Protein AF-A0A235ICV8-F1 (afdb_monomer_lite)

Secondary structure (DSSP, 8-state):
--HHHHHHHHHHTT--HHHHHHHHHHHHHHHT-S-TTT-TTSGGGGSHHHHHHHHHHHT-THHHHHHHHHHHHHHHHTTTTHHHHHHHHHHHHHHHHHHS--HHHHHHHHHHHHHHHHHHH-TT------HHHHHHHHHHHHHHHHTT-HHHHHHHHHHHHHHHHHHHHHHHTSS---

Structure (mmCIF, N/CA/C/O backbone):
data_AF-A0A235ICV8-F1
#
_entry.id   AF-A0A235ICV8-F1
#
loop_
_atom_site.group_PDB
_atom_site.id
_atom_site.type_symbol
_atom_site.label_atom_id
_atom_site.label_alt_id
_atom_site.label_comp_id
_atom_site.label_asym_id
_atom_site.label_entity_id
_atom_site.label_seq_id
_atom_site.pdbx_PDB_ins_code
_atom_site.Cartn_x
_atom_site.Cartn_y
_atom_site.Cartn_z
_atom_site.occupancy
_atom_site.B_iso_or_equiv
_atom_site.auth_seq_id
_atom_site.auth_comp_id
_atom_site.auth_asym_id
_atom_site.auth_atom_id
_atom_site.pdbx_PDB_model_num
ATOM 1 N N . MET A 1 1 ? -4.624 -26.125 -2.642 1.00 52.12 1 MET A N 1
ATOM 2 C CA . MET A 1 1 ? -4.980 -24.779 -2.149 1.00 52.12 1 MET A CA 1
ATOM 3 C C . MET A 1 1 ? -3.676 -24.031 -1.957 1.00 52.12 1 MET A C 1
ATOM 5 O O . MET A 1 1 ? -2.764 -24.635 -1.401 1.00 52.12 1 MET A O 1
ATOM 9 N N . SER A 1 2 ? -3.533 -22.826 -2.505 1.00 55.56 2 SER A N 1
ATOM 10 C CA . SER A 1 2 ? -2.286 -22.055 -2.376 1.00 55.56 2 SER A CA 1
ATOM 11 C C . SER A 1 2 ? -2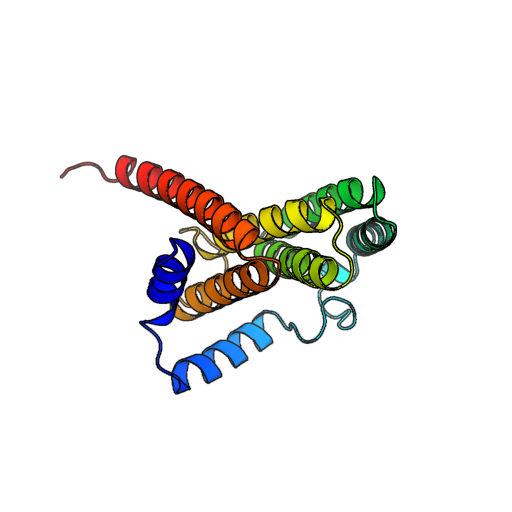.148 -21.478 -0.960 1.00 55.56 2 SER A C 1
ATOM 13 O O . SER A 1 2 ? -3.147 -21.316 -0.256 1.00 55.56 2 SER A O 1
ATOM 15 N N . ASN A 1 3 ? -0.927 -21.141 -0.530 1.00 54.97 3 ASN A N 1
ATOM 16 C CA . ASN A 1 3 ? -0.711 -20.432 0.742 1.00 54.97 3 ASN A CA 1
ATOM 17 C C . ASN A 1 3 ? -1.432 -19.076 0.755 1.00 54.97 3 ASN A C 1
ATOM 19 O O . ASN A 1 3 ? -1.870 -18.614 1.806 1.00 54.97 3 ASN A O 1
ATOM 23 N N . PHE A 1 4 ? -1.602 -18.471 -0.424 1.00 54.06 4 PHE A N 1
ATOM 24 C CA . PHE A 1 4 ? -2.419 -17.283 -0.610 1.00 54.06 4 PHE A CA 1
ATOM 25 C C . PHE A 1 4 ? -3.891 -17.529 -0.280 1.00 54.06 4 PHE A C 1
ATOM 27 O O . PHE A 1 4 ? -4.468 -16.742 0.459 1.00 54.06 4 PHE A O 1
ATOM 34 N N . ASP A 1 5 ? -4.490 -18.618 -0.770 1.00 55.62 5 ASP A N 1
ATOM 35 C CA . ASP A 1 5 ? -5.901 -18.926 -0.500 1.00 55.62 5 ASP A CA 1
ATOM 36 C C . ASP A 1 5 ? -6.160 -19.123 0.998 1.00 55.62 5 ASP A C 1
ATOM 38 O O . ASP A 1 5 ? -7.172 -18.659 1.514 1.00 55.62 5 ASP A O 1
ATOM 42 N N . LEU A 1 6 ? -5.239 -19.794 1.700 1.00 61.38 6 LEU A N 1
ATOM 43 C CA . LEU A 1 6 ? -5.300 -19.986 3.153 1.00 61.38 6 LEU A CA 1
ATOM 44 C C . LEU A 1 6 ? -5.186 -18.656 3.902 1.00 61.38 6 LEU A C 1
ATOM 46 O O . LEU A 1 6 ? -5.969 -18.383 4.809 1.00 61.38 6 LEU A O 1
ATOM 50 N N . PHE A 1 7 ? -4.240 -17.812 3.493 1.00 61.66 7 PHE A N 1
ATOM 51 C CA . PHE A 1 7 ? -4.037 -16.506 4.097 1.00 61.66 7 PHE A CA 1
ATOM 52 C C . PHE A 1 7 ? -5.227 -15.563 3.837 1.00 61.66 7 PHE A C 1
ATOM 54 O O . PHE A 1 7 ? -5.787 -14.999 4.774 1.00 61.66 7 PHE A O 1
ATOM 61 N N . ALA A 1 8 ? -5.674 -15.431 2.588 1.00 60.50 8 ALA A N 1
ATOM 62 C CA . ALA A 1 8 ? -6.819 -14.603 2.219 1.00 60.50 8 ALA A CA 1
ATOM 63 C C . ALA A 1 8 ? -8.095 -15.047 2.946 1.00 60.50 8 ALA A C 1
ATOM 65 O O . ALA A 1 8 ? -8.838 -14.200 3.437 1.00 60.50 8 ALA A O 1
ATOM 66 N N . ARG A 1 9 ? -8.314 -16.361 3.086 1.00 58.06 9 ARG A N 1
ATOM 67 C CA . ARG A 1 9 ? -9.401 -16.909 3.907 1.00 58.06 9 ARG A CA 1
ATOM 68 C C . ARG A 1 9 ? -9.272 -16.513 5.370 1.00 58.06 9 ARG A C 1
ATOM 70 O O . ARG A 1 9 ? -10.229 -15.974 5.901 1.00 58.06 9 ARG A O 1
ATOM 77 N N . SER A 1 10 ? -8.096 -16.652 5.981 1.00 61.59 10 SER A N 1
ATOM 78 C CA . SER A 1 10 ? -7.892 -16.262 7.386 1.00 61.59 10 SER A CA 1
ATOM 79 C C . SER A 1 10 ? -8.168 -14.780 7.681 1.00 61.59 10 SER A C 1
ATOM 81 O O . SER A 1 10 ? -8.506 -14.440 8.806 1.00 61.59 10 SER A O 1
ATOM 83 N N . VAL A 1 11 ? -8.059 -13.891 6.685 1.00 61.47 11 VAL A N 1
ATOM 84 C CA . VAL A 1 11 ? -8.353 -12.454 6.850 1.00 61.47 11 VAL A CA 1
ATOM 85 C C . VAL A 1 11 ? -9.830 -12.118 6.574 1.00 61.47 11 VAL A C 1
ATOM 87 O O . VAL A 1 11 ? -10.320 -11.099 7.058 1.00 61.47 11 VAL A O 1
ATOM 90 N N . VAL A 1 12 ? -10.546 -12.950 5.806 1.00 59.34 12 VAL A N 1
ATOM 91 C CA . VAL A 1 12 ? -11.922 -12.688 5.329 1.00 59.34 12 VAL A CA 1
ATOM 92 C C . VAL A 1 12 ? -12.985 -13.532 6.036 1.00 59.34 12 VAL A C 1
ATOM 94 O O . VAL A 1 12 ? -14.114 -13.068 6.167 1.00 59.34 12 VAL A O 1
ATOM 97 N N . GLU A 1 13 ? -12.661 -14.747 6.490 1.00 60.28 13 GLU A N 1
ATOM 98 C CA . GLU A 1 13 ? -13.622 -15.697 7.086 1.00 60.28 13 GLU A CA 1
ATOM 99 C C . GLU A 1 13 ? -14.298 -15.153 8.360 1.00 60.28 13 GLU A C 1
ATOM 101 O O . GLU A 1 13 ? -15.392 -15.599 8.699 1.00 60.28 13 GLU A O 1
ATOM 106 N N . ASP A 1 14 ? -13.727 -14.120 8.983 1.00 56.81 14 ASP A N 1
ATOM 107 C CA . ASP A 1 14 ? -14.272 -13.453 10.170 1.00 56.81 14 ASP A CA 1
ATOM 108 C C . ASP A 1 14 ? -15.222 -12.270 9.870 1.00 56.81 14 ASP A C 1
ATOM 110 O O . ASP A 1 14 ? -15.708 -11.630 10.803 1.00 56.81 14 ASP A O 1
ATOM 114 N N . MET A 1 15 ? -15.492 -11.931 8.601 1.00 61.38 15 MET A N 1
ATOM 115 C CA . MET A 1 15 ? -16.304 -10.758 8.228 1.00 61.38 15 MET A CA 1
ATOM 116 C C . MET A 1 15 ? -17.581 -11.134 7.464 1.00 61.38 15 MET A C 1
ATOM 118 O O . MET A 1 15 ? -17.532 -11.793 6.424 1.00 61.38 15 MET A O 1
ATOM 122 N N . THR A 1 16 ? -18.748 -10.655 7.913 1.00 64.00 16 THR A N 1
ATOM 123 C CA . THR A 1 16 ? -19.995 -10.801 7.139 1.00 64.00 16 THR A CA 1
ATOM 124 C C . THR A 1 16 ? -20.037 -9.838 5.944 1.00 64.00 16 THR A C 1
ATOM 126 O O . THR A 1 16 ? -19.371 -8.803 5.925 1.00 64.00 16 THR A O 1
ATOM 129 N N . LYS A 1 17 ? -20.865 -10.135 4.930 1.00 64.25 17 LYS A N 1
ATOM 130 C CA . LYS A 1 17 ? -20.992 -9.295 3.720 1.00 64.25 17 LYS A CA 1
ATOM 131 C C . LYS A 1 17 ? -21.397 -7.842 4.029 1.00 64.25 17 LYS A C 1
ATOM 133 O O . LYS A 1 17 ? -20.859 -6.920 3.428 1.00 64.25 17 LYS A O 1
ATOM 138 N N . THR A 1 18 ? -22.316 -7.636 4.971 1.00 58.97 18 THR A N 1
ATOM 139 C CA . THR A 1 18 ? -22.783 -6.296 5.367 1.00 58.97 18 THR A CA 1
ATOM 140 C C . THR A 1 18 ? -21.699 -5.516 6.115 1.00 58.97 18 THR A C 1
ATOM 142 O O . THR A 1 18 ? -21.524 -4.320 5.892 1.00 58.97 18 THR A O 1
ATOM 145 N N . GLU A 1 19 ? -20.927 -6.192 6.970 1.00 66.69 19 GLU A N 1
ATOM 146 C CA . GLU A 1 19 ? -19.772 -5.586 7.642 1.00 66.69 19 GLU A CA 1
ATOM 147 C C . GLU A 1 19 ? -18.667 -5.235 6.646 1.00 66.69 19 GLU A C 1
ATOM 149 O O . GLU A 1 19 ? -18.030 -4.194 6.782 1.00 66.69 19 GLU A O 1
ATOM 154 N N . TYR A 1 20 ? -18.474 -6.056 5.613 1.00 68.25 20 TYR A N 1
ATOM 155 C CA . TYR A 1 20 ? -17.509 -5.801 4.550 1.00 68.25 20 TYR A CA 1
ATOM 156 C C . TYR A 1 20 ? -17.808 -4.504 3.788 1.00 68.25 20 TYR A C 1
ATOM 158 O O . TYR A 1 20 ? -16.901 -3.704 3.576 1.00 68.25 20 TYR A O 1
ATOM 166 N N . GLU A 1 21 ? -19.064 -4.260 3.404 1.00 70.25 21 GLU A N 1
ATOM 167 C CA . GLU A 1 21 ? -19.463 -3.026 2.708 1.00 70.25 21 GLU A CA 1
ATOM 168 C C . GLU A 1 21 ? -19.260 -1.785 3.591 1.00 70.25 21 GLU A C 1
ATOM 170 O O . GLU A 1 21 ? -18.676 -0.793 3.147 1.00 70.25 21 GLU A O 1
ATOM 175 N N . TYR A 1 22 ? -19.657 -1.864 4.866 1.00 75.38 22 TYR A N 1
ATOM 176 C CA . TYR A 1 22 ? -19.422 -0.794 5.835 1.00 75.38 22 TYR A CA 1
ATOM 177 C C . TYR A 1 22 ? -17.922 -0.521 6.028 1.00 75.38 22 TYR A C 1
ATOM 179 O O . TYR A 1 22 ? -17.482 0.613 5.851 1.00 75.38 22 TYR A O 1
ATOM 187 N N . ILE A 1 23 ? -17.114 -1.547 6.306 1.00 73.50 23 ILE A N 1
ATOM 188 C CA . ILE A 1 23 ? -15.665 -1.403 6.518 1.00 73.50 23 ILE A CA 1
ATOM 189 C C . ILE A 1 23 ? -14.960 -0.922 5.245 1.00 73.50 23 ILE A C 1
ATOM 191 O O . ILE A 1 23 ? -14.026 -0.127 5.324 1.00 73.50 23 ILE A O 1
ATOM 195 N N . SER A 1 24 ? -15.421 -1.342 4.064 1.00 72.56 24 SER A N 1
ATOM 196 C CA . SER A 1 24 ? -14.933 -0.803 2.793 1.00 72.56 24 SER A CA 1
ATOM 197 C C . SER A 1 24 ? -15.137 0.702 2.724 1.00 72.56 24 SER A C 1
ATOM 199 O O . SER A 1 24 ? -14.184 1.422 2.439 1.00 72.56 24 SER A O 1
ATOM 201 N N . SER A 1 25 ? -16.347 1.176 3.035 1.00 72.44 25 SER A N 1
ATOM 202 C CA . SER A 1 25 ? -16.658 2.606 3.009 1.00 72.44 25 SER A CA 1
ATOM 203 C C . SER A 1 25 ? -15.838 3.401 4.031 1.00 72.44 25 SER A C 1
ATOM 205 O O . SER A 1 25 ? -15.305 4.452 3.687 1.00 72.44 25 SER A O 1
ATOM 207 N N . THR A 1 26 ? -15.635 2.878 5.248 1.00 77.12 26 THR A N 1
ATOM 208 C CA . THR A 1 26 ? -14.842 3.574 6.275 1.00 77.12 26 THR A CA 1
ATOM 209 C C . THR A 1 26 ? -13.361 3.603 5.925 1.00 77.12 26 THR A C 1
ATOM 211 O O . THR A 1 26 ? -12.701 4.620 6.125 1.00 77.12 26 THR A O 1
ATOM 214 N N . ILE A 1 27 ? -12.813 2.511 5.389 1.00 75.38 27 ILE A N 1
ATOM 215 C CA . ILE A 1 27 ? -11.430 2.469 4.918 1.00 75.38 27 ILE A CA 1
ATOM 216 C C . ILE A 1 27 ? -11.238 3.416 3.739 1.00 75.38 27 ILE A C 1
ATOM 218 O O . ILE A 1 27 ? -10.258 4.154 3.733 1.00 75.38 27 ILE A O 1
ATOM 222 N N . GLU A 1 28 ? -12.163 3.445 2.782 1.00 72.38 28 GLU A N 1
ATOM 223 C CA . GLU A 1 28 ? -12.116 4.363 1.641 1.00 72.38 28 GLU A CA 1
ATOM 224 C C . GLU A 1 28 ? -12.246 5.826 2.054 1.00 72.38 28 GLU A C 1
ATOM 226 O O . GLU A 1 28 ? -11.546 6.654 1.487 1.00 72.38 28 GLU A O 1
ATOM 231 N N . GLU A 1 29 ? -13.046 6.142 3.070 1.00 72.00 29 GLU A N 1
ATOM 232 C CA . GLU A 1 29 ? -13.130 7.483 3.657 1.00 72.00 29 GLU A CA 1
ATOM 233 C C . GLU A 1 29 ? -11.839 7.856 4.407 1.00 72.00 29 GLU A C 1
ATOM 235 O O . GLU A 1 29 ? -11.282 8.937 4.220 1.00 72.00 29 GLU A O 1
ATOM 240 N N . LYS A 1 30 ? -11.304 6.947 5.233 1.00 73.19 30 LYS A N 1
ATOM 241 C CA . LYS A 1 30 ? -10.089 7.186 6.037 1.00 73.19 30 LYS A CA 1
ATOM 242 C C . LYS A 1 30 ? -8.816 7.268 5.200 1.00 73.19 30 LYS A C 1
ATOM 244 O O . LYS A 1 30 ? -7.850 7.925 5.613 1.00 73.19 30 LYS A O 1
ATOM 249 N N . LEU A 1 31 ? -8.802 6.567 4.073 1.00 66.00 31 LEU A N 1
ATOM 250 C CA . LEU A 1 31 ? -7.737 6.604 3.083 1.00 66.00 31 LEU A CA 1
ATOM 251 C C . LEU A 1 31 ? -8.010 7.599 1.938 1.00 66.00 31 LEU A C 1
ATOM 253 O O . LEU A 1 31 ? -7.098 7.821 1.151 1.00 66.00 31 LEU A O 1
ATOM 257 N N . ASP A 1 32 ? -9.221 8.166 1.826 1.00 60.50 32 ASP A N 1
ATOM 258 C CA . ASP A 1 32 ? -9.681 9.033 0.719 1.00 60.50 32 ASP A CA 1
ATOM 259 C C . ASP A 1 32 ? -9.187 8.537 -0.663 1.00 60.50 32 ASP A C 1
ATOM 261 O O . ASP A 1 32 ? -8.594 9.270 -1.456 1.00 60.50 32 ASP A O 1
ATOM 265 N N . LEU A 1 33 ? -9.357 7.230 -0.936 1.00 50.12 33 LEU A N 1
ATOM 266 C CA . LEU A 1 33 ? -8.670 6.510 -2.033 1.00 50.12 33 LEU A CA 1
ATOM 267 C C . LEU A 1 33 ? -9.213 6.766 -3.436 1.00 50.12 33 LEU A C 1
ATOM 269 O O . LEU A 1 33 ? -8.739 6.139 -4.386 1.00 50.12 33 LEU A O 1
ATOM 273 N N . ASN A 1 34 ? -10.174 7.668 -3.612 1.00 44.09 34 ASN A N 1
ATOM 274 C CA . ASN A 1 34 ? -10.845 7.880 -4.900 1.00 44.09 34 ASN A CA 1
ATOM 275 C C . ASN A 1 34 ? -9.944 8.450 -6.016 1.00 44.09 34 ASN A C 1
ATOM 277 O O . ASN A 1 34 ? -10.410 8.746 -7.113 1.00 44.09 34 ASN A O 1
ATOM 281 N N . GLY A 1 35 ? -8.633 8.537 -5.799 1.00 46.16 35 GLY A N 1
ATOM 282 C CA . GLY A 1 35 ? -7.661 8.583 -6.879 1.00 46.16 35 GLY A CA 1
ATOM 283 C C . GLY A 1 35 ? -6.335 9.136 -6.399 1.00 46.16 35 GLY A C 1
ATOM 284 O O . GLY A 1 35 ? -6.193 10.352 -6.266 1.00 46.16 35 GLY A O 1
ATOM 285 N N . PHE A 1 36 ? -5.353 8.241 -6.247 1.00 50.84 36 PHE A N 1
ATOM 286 C CA . PHE A 1 36 ? -3.950 8.502 -5.890 1.00 50.84 36 PHE A CA 1
ATOM 287 C C . PHE A 1 36 ? -3.289 9.677 -6.645 1.00 50.84 36 PHE A C 1
ATOM 289 O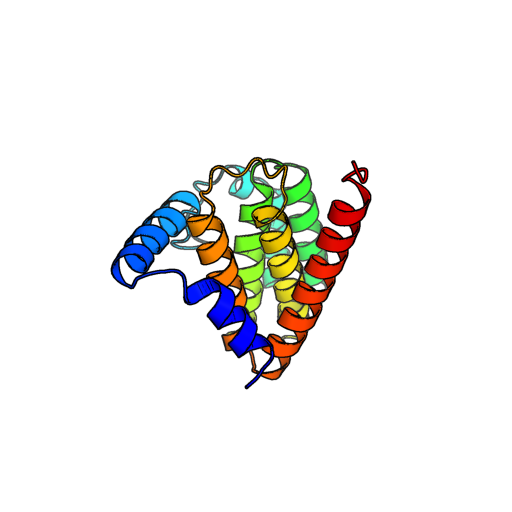 O . PHE A 1 36 ? -2.292 10.223 -6.189 1.00 50.84 36 PHE A O 1
ATOM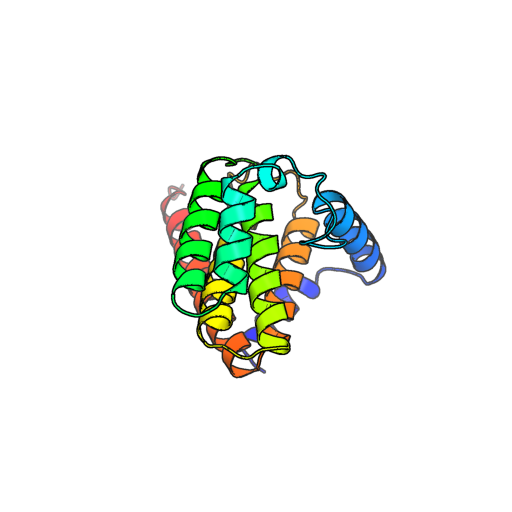 296 N N . LEU A 1 37 ? -3.849 10.099 -7.784 1.00 53.53 37 LEU A N 1
ATOM 297 C CA . LEU A 1 37 ? -3.309 11.151 -8.648 1.00 53.53 37 LEU A CA 1
ATOM 298 C C . LEU A 1 37 ? -4.149 12.442 -8.718 1.00 53.53 37 LEU A C 1
ATOM 300 O O . LEU A 1 37 ? -3.653 13.449 -9.223 1.00 53.53 37 LEU A O 1
ATOM 304 N N . ILE A 1 38 ? -5.403 12.451 -8.245 1.00 43.97 38 ILE A N 1
ATOM 305 C CA . ILE A 1 38 ? -6.333 13.576 -8.486 1.00 43.97 38 ILE A CA 1
ATOM 306 C C . ILE A 1 38 ? -6.599 14.387 -7.212 1.00 43.97 38 ILE A C 1
ATOM 308 O O . ILE A 1 38 ? -6.656 15.621 -7.265 1.00 43.97 38 ILE A O 1
ATOM 312 N N . HIS A 1 39 ? -6.693 13.740 -6.050 1.00 48.03 39 HIS A N 1
ATOM 313 C CA . HIS A 1 39 ? -7.086 14.416 -4.816 1.00 48.03 39 HIS A CA 1
ATOM 314 C C . HIS A 1 39 ? -5.886 15.013 -4.064 1.00 48.03 39 HIS A C 1
ATOM 316 O O . HIS A 1 39 ? -5.423 14.483 -3.061 1.00 48.03 39 HIS A O 1
ATOM 322 N N . ARG A 1 40 ? -5.447 16.206 -4.512 1.00 50.88 40 ARG A N 1
ATOM 323 C CA . ARG A 1 40 ? -4.395 17.087 -3.925 1.00 50.88 40 ARG A CA 1
ATOM 324 C C . ARG A 1 40 ? -4.642 17.534 -2.467 1.00 50.88 40 ARG A C 1
ATOM 326 O O . ARG A 1 40 ? -4.076 18.536 -2.010 1.00 50.88 40 ARG A O 1
ATOM 333 N N . ILE A 1 41 ? -5.560 16.883 -1.765 1.00 50.56 41 ILE A N 1
ATOM 334 C CA . ILE A 1 41 ? -6.075 17.296 -0.464 1.00 50.56 41 ILE A CA 1
ATOM 335 C C . ILE A 1 41 ? -5.111 16.866 0.644 1.00 50.56 41 ILE A C 1
ATOM 337 O O . ILE A 1 41 ? -4.923 17.610 1.610 1.00 50.56 41 ILE A O 1
ATOM 341 N N . TYR A 1 42 ? -4.404 15.747 0.464 1.00 66.31 42 TYR A N 1
ATOM 342 C CA . TYR A 1 42 ? -3.408 15.296 1.425 1.00 66.31 42 TYR A CA 1
ATOM 343 C C . TYR A 1 42 ? -2.198 16.229 1.490 1.00 66.31 42 TYR A C 1
ATOM 345 O O . TYR A 1 42 ? -1.576 16.594 0.492 1.00 66.31 42 TYR A O 1
ATOM 353 N N . PHE A 1 43 ? -1.841 16.616 2.712 1.00 71.06 43 PHE A N 1
ATOM 354 C CA . PHE A 1 43 ? -0.784 17.591 2.970 1.00 71.06 43 PHE A CA 1
ATOM 355 C C . PHE A 1 43 ? 0.594 17.142 2.454 1.00 71.06 43 PHE A C 1
ATOM 357 O O . PHE A 1 43 ? 1.344 17.982 1.957 1.00 71.06 43 PHE A O 1
ATOM 364 N N . TYR A 1 44 ? 0.911 15.841 2.474 1.00 74.75 44 TYR A N 1
ATOM 365 C CA . TYR A 1 44 ? 2.167 15.327 1.918 1.00 74.75 44 TYR A CA 1
ATOM 366 C C . TYR A 1 44 ? 2.205 15.397 0.381 1.00 74.75 44 TYR A C 1
ATOM 368 O O . TYR A 1 44 ? 3.275 15.628 -0.183 1.00 74.75 44 TYR A O 1
ATOM 376 N N . GLN A 1 45 ? 1.057 15.311 -0.306 1.00 76.62 45 GLN A N 1
ATOM 377 C CA . GLN A 1 45 ? 0.983 15.439 -1.768 1.00 76.62 45 GLN A CA 1
ATOM 378 C C . GLN A 1 45 ? 1.264 16.867 -2.259 1.00 76.62 45 GLN A C 1
ATOM 380 O O . GLN A 1 45 ? 1.638 17.097 -3.411 1.00 76.62 45 GLN A O 1
ATOM 385 N N . LYS A 1 46 ? 1.117 17.857 -1.371 1.00 77.12 46 LYS A N 1
ATOM 386 C CA . LYS A 1 46 ? 1.485 19.250 -1.656 1.00 77.12 46 LYS A CA 1
ATOM 387 C C . LYS A 1 46 ? 2.999 19.475 -1.625 1.00 77.12 46 LYS A C 1
ATOM 389 O O . LYS A 1 46 ? 3.450 20.490 -2.159 1.00 77.12 46 LYS A O 1
ATOM 394 N N . SER A 1 47 ? 3.774 18.553 -1.045 1.00 84.56 47 SER A N 1
ATOM 395 C CA . SER A 1 47 ? 5.232 18.673 -0.963 1.00 84.56 47 SER A CA 1
ATOM 396 C C . SER A 1 47 ? 5.898 18.597 -2.342 1.00 84.56 47 SER A C 1
ATOM 398 O O . SER A 1 47 ? 5.409 17.930 -3.258 1.00 84.56 47 SER A O 1
ATOM 400 N N . SER A 1 48 ? 7.033 19.283 -2.498 1.00 88.81 48 SER A N 1
ATOM 401 C CA . SER A 1 48 ? 7.876 19.167 -3.696 1.00 88.81 48 SER A CA 1
ATOM 402 C C . SER A 1 48 ? 8.397 17.741 -3.873 1.00 88.81 48 SER A C 1
ATOM 404 O O . SER A 1 48 ? 8.351 17.222 -4.983 1.00 88.81 48 SER A O 1
ATOM 406 N N . LEU A 1 49 ? 8.795 17.096 -2.771 1.00 89.44 49 LEU A N 1
ATOM 407 C CA . LEU A 1 49 ? 9.322 15.732 -2.758 1.00 89.44 49 LEU A CA 1
ATOM 408 C C . LEU A 1 49 ? 8.324 14.715 -3.325 1.00 89.44 49 LEU A C 1
ATOM 410 O O . LEU A 1 49 ? 8.708 13.875 -4.128 1.00 89.44 49 LEU A O 1
ATOM 414 N N . TYR A 1 50 ? 7.039 14.811 -2.968 1.00 87.44 50 TYR A N 1
ATOM 415 C CA . TYR A 1 50 ? 6.008 13.931 -3.529 1.00 87.44 50 TYR A CA 1
ATOM 416 C C . TYR A 1 50 ? 5.855 14.114 -5.045 1.00 87.44 50 TYR A C 1
ATOM 418 O O . TYR A 1 50 ? 5.810 13.138 -5.791 1.00 87.44 50 TYR A O 1
ATOM 426 N N . LYS A 1 51 ? 5.811 15.366 -5.521 1.00 86.88 51 LYS A N 1
ATOM 427 C CA . LYS A 1 51 ? 5.694 15.664 -6.959 1.00 86.88 51 LYS A CA 1
ATOM 428 C C . LYS A 1 51 ? 6.900 15.148 -7.739 1.00 86.88 51 LYS A C 1
ATOM 430 O O . LYS A 1 51 ? 6.748 14.646 -8.848 1.00 86.88 51 LYS A O 1
ATOM 435 N N . GLU A 1 52 ? 8.087 15.277 -7.161 1.00 89.56 52 GLU A N 1
ATOM 436 C CA . GLU A 1 52 ? 9.319 14.758 -7.743 1.00 89.56 52 GLU A CA 1
ATOM 437 C C . GLU A 1 52 ? 9.311 13.227 -7.799 1.00 89.56 52 GLU A C 1
ATOM 439 O O . GLU A 1 52 ? 9.562 12.661 -8.863 1.00 89.56 52 GLU A O 1
ATOM 444 N N . ALA A 1 53 ? 8.909 12.571 -6.707 1.00 88.25 53 ALA A N 1
ATOM 445 C CA . ALA A 1 53 ? 8.767 11.121 -6.641 1.00 88.25 53 ALA A CA 1
ATOM 446 C C . ALA A 1 53 ? 7.794 10.594 -7.703 1.00 88.25 53 ALA A C 1
ATOM 448 O O . ALA A 1 53 ? 8.122 9.644 -8.414 1.00 88.25 53 ALA A O 1
ATOM 449 N N . LEU A 1 54 ? 6.633 11.234 -7.873 1.00 84.56 54 LEU A N 1
ATOM 450 C CA . LEU A 1 54 ? 5.681 10.886 -8.932 1.00 84.56 54 LEU A CA 1
ATOM 451 C C . LEU A 1 54 ? 6.280 11.060 -10.331 1.00 84.56 54 LEU A C 1
ATOM 453 O O . LEU A 1 54 ? 6.168 10.167 -11.167 1.00 84.56 54 LEU A O 1
ATOM 457 N N . ASN A 1 55 ? 6.930 12.194 -10.598 1.00 85.50 55 ASN A N 1
ATOM 458 C CA . ASN A 1 5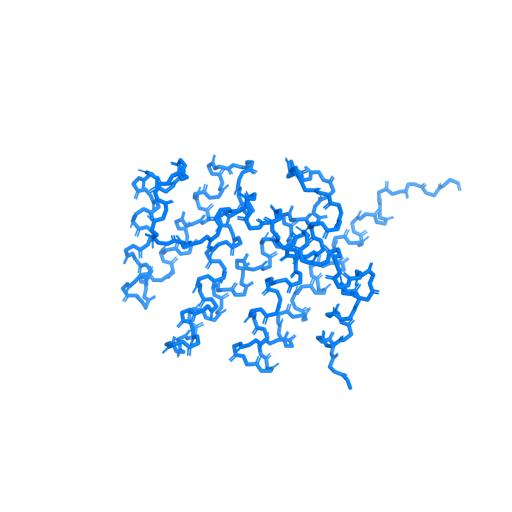5 ? 7.521 12.461 -11.909 1.00 85.50 55 ASN A CA 1
ATOM 459 C C . ASN A 1 55 ? 8.613 11.446 -12.260 1.00 85.50 55 ASN A C 1
ATOM 461 O O . ASN A 1 55 ? 8.681 10.987 -13.399 1.00 85.50 55 ASN A O 1
ATOM 465 N N . ASN A 1 56 ? 9.456 11.094 -11.290 1.00 85.75 56 ASN A N 1
ATOM 466 C CA . ASN A 1 56 ? 10.502 10.094 -11.459 1.00 85.75 56 ASN A CA 1
ATOM 467 C C . ASN A 1 56 ? 9.908 8.697 -11.678 1.00 85.75 56 ASN A C 1
ATOM 469 O O . ASN A 1 56 ? 10.371 7.977 -12.560 1.00 85.75 56 ASN A O 1
ATOM 473 N N . PHE A 1 57 ? 8.822 8.357 -10.978 1.00 80.75 57 PHE A N 1
ATOM 474 C CA . PHE A 1 57 ? 8.105 7.102 -11.198 1.00 80.75 57 PHE A CA 1
ATOM 475 C C . PHE A 1 57 ? 7.585 6.985 -12.633 1.00 80.75 57 PHE A C 1
ATOM 477 O O . PHE A 1 57 ? 7.887 6.011 -13.319 1.00 80.75 57 PHE A O 1
ATOM 484 N N . CYS A 1 58 ? 6.873 8.011 -13.113 1.00 77.94 58 CYS A N 1
ATOM 485 C CA . CYS A 1 58 ? 6.281 8.040 -14.454 1.00 77.9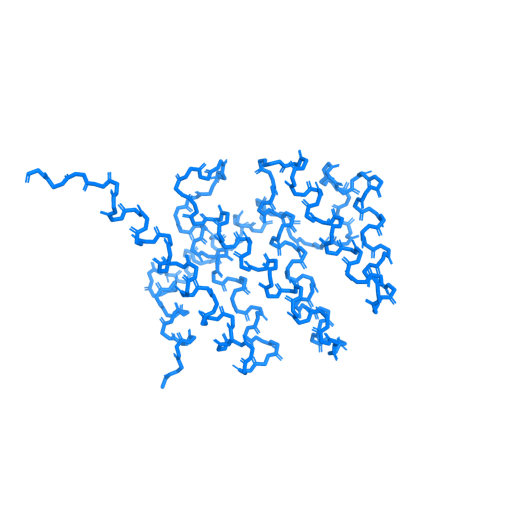4 58 CYS A CA 1
ATOM 486 C C . CYS A 1 58 ? 7.316 7.956 -15.588 1.00 77.94 58 CYS A C 1
ATOM 488 O O . CYS A 1 58 ? 6.959 7.612 -16.712 1.00 77.94 58 CYS A O 1
ATOM 490 N N . ARG A 1 59 ? 8.590 8.271 -15.319 1.00 79.12 59 ARG A N 1
ATOM 491 C CA . ARG A 1 59 ? 9.691 8.118 -16.285 1.00 79.12 59 ARG A CA 1
ATOM 492 C C . ARG A 1 59 ? 10.156 6.664 -16.440 1.00 79.12 59 ARG A C 1
ATOM 494 O O . ARG A 1 59 ? 10.805 6.361 -17.437 1.00 79.12 59 ARG A O 1
ATOM 501 N N . GLY A 1 60 ? 9.815 5.776 -15.503 1.00 72.94 60 GLY A N 1
ATOM 502 C CA . GLY A 1 60 ? 10.248 4.376 -15.498 1.00 72.94 60 GLY A CA 1
ATOM 503 C C . GLY A 1 60 ? 11.765 4.201 -15.323 1.00 72.94 60 GLY A C 1
ATOM 504 O O . GLY A 1 60 ? 12.488 5.155 -15.028 1.00 72.94 60 GLY A O 1
ATOM 505 N N . GLY A 1 61 ? 12.253 2.965 -15.491 1.00 72.38 61 GLY A N 1
ATOM 506 C CA . GLY A 1 61 ? 13.688 2.639 -15.445 1.00 72.38 61 GLY A CA 1
ATOM 507 C C . GLY A 1 61 ? 14.378 3.082 -14.147 1.00 72.38 61 GLY A C 1
ATOM 508 O O . GLY A 1 61 ? 13.876 2.826 -13.058 1.00 72.38 61 GLY A O 1
ATOM 509 N N . GLU A 1 62 ? 15.505 3.789 -14.256 1.00 73.75 62 GLU A N 1
ATOM 510 C CA . GLU A 1 62 ? 16.243 4.341 -13.104 1.00 73.75 62 GLU A CA 1
ATOM 511 C C . GLU A 1 62 ? 15.445 5.408 -12.324 1.00 73.75 62 GLU A C 1
ATOM 513 O O . GLU A 1 62 ? 15.621 5.567 -11.117 1.00 73.75 62 GLU A O 1
ATOM 518 N N . GLY A 1 63 ? 14.517 6.123 -12.977 1.00 79.38 63 GLY A N 1
ATOM 519 C CA . GLY A 1 63 ? 13.641 7.096 -12.303 1.00 79.38 63 GLY A CA 1
ATOM 520 C C . GLY A 1 63 ? 12.712 6.433 -11.284 1.00 79.38 63 GLY A C 1
ATOM 521 O O . GLY A 1 63 ? 12.318 7.013 -10.274 1.00 79.38 63 GLY A O 1
ATOM 522 N N . SER A 1 64 ? 12.417 5.168 -11.510 1.00 76.94 64 SER A N 1
ATOM 523 C CA . SER A 1 64 ? 11.578 4.363 -10.651 1.00 76.94 64 SER A CA 1
ATOM 524 C C . SER A 1 64 ? 12.281 4.055 -9.306 1.00 76.94 64 SER A C 1
ATOM 526 O O . SER A 1 64 ? 11.690 4.288 -8.248 1.00 76.94 64 SER A O 1
ATOM 528 N N . ASP A 1 65 ? 13.571 3.695 -9.303 1.00 81.12 65 ASP A N 1
ATOM 529 C CA . ASP A 1 65 ? 14.365 3.500 -8.069 1.00 81.12 65 ASP A CA 1
ATOM 530 C C . ASP A 1 65 ? 14.486 4.790 -7.236 1.00 81.12 65 ASP A C 1
ATOM 532 O O . ASP A 1 65 ? 14.362 4.790 -6.001 1.00 81.12 65 ASP A O 1
ATOM 536 N N . ILE A 1 66 ? 14.679 5.920 -7.923 1.00 87.44 66 ILE A N 1
ATOM 537 C CA . ILE A 1 66 ? 14.715 7.248 -7.301 1.00 87.44 66 ILE A CA 1
ATOM 538 C C . ILE A 1 66 ? 13.369 7.541 -6.632 1.00 87.44 66 ILE A C 1
ATOM 540 O O . ILE A 1 66 ? 13.333 7.963 -5.474 1.00 87.44 66 ILE A O 1
ATOM 544 N N . SER A 1 67 ? 12.263 7.252 -7.319 1.00 88.06 67 SER A N 1
ATOM 545 C CA . SER A 1 67 ? 10.917 7.428 -6.777 1.00 88.06 67 SER A CA 1
ATOM 546 C C . SER A 1 67 ? 10.691 6.618 -5.501 1.00 88.06 67 SER A C 1
ATOM 548 O O . SER A 1 67 ? 10.277 7.178 -4.484 1.00 88.06 67 SER A O 1
ATOM 550 N N . ALA A 1 68 ? 11.037 5.326 -5.501 1.00 88.06 68 ALA A N 1
ATOM 551 C CA . ALA A 1 68 ? 10.919 4.481 -4.312 1.00 88.06 68 ALA A CA 1
ATOM 552 C C . ALA A 1 68 ? 11.723 5.047 -3.129 1.00 88.06 68 ALA A C 1
ATOM 554 O O . ALA A 1 68 ? 11.241 5.088 -1.993 1.00 88.06 68 ALA A O 1
ATOM 555 N N . THR A 1 69 ? 12.929 5.552 -3.386 1.00 90.31 69 THR A N 1
ATOM 556 C CA . THR A 1 69 ? 13.749 6.217 -2.363 1.00 90.31 69 THR A CA 1
ATOM 557 C C . THR A 1 69 ? 13.062 7.472 -1.815 1.00 90.31 69 THR A C 1
ATOM 559 O O . THR A 1 69 ? 12.984 7.658 -0.599 1.00 90.31 69 THR A O 1
ATOM 562 N N . GLN A 1 70 ? 12.501 8.310 -2.686 1.00 91.31 70 GLN A N 1
ATOM 563 C CA . GLN A 1 70 ? 11.814 9.549 -2.306 1.00 91.31 70 GLN A CA 1
ATOM 564 C C . GLN A 1 70 ? 10.516 9.285 -1.530 1.00 91.31 70 GLN A C 1
ATOM 566 O O . GLN A 1 70 ? 10.238 9.972 -0.547 1.00 91.31 70 GLN A O 1
ATOM 571 N N . PHE A 1 71 ? 9.755 8.246 -1.883 1.00 91.44 71 PHE A N 1
ATOM 572 C CA . PHE A 1 71 ? 8.576 7.834 -1.117 1.00 91.44 71 PHE A CA 1
ATOM 573 C C . PHE A 1 71 ? 8.931 7.283 0.269 1.00 91.44 71 PHE A C 1
ATOM 575 O O . PHE A 1 71 ? 8.213 7.554 1.233 1.00 91.44 71 PHE A O 1
ATOM 582 N N . ASN A 1 72 ? 10.067 6.592 0.420 1.00 89.00 72 ASN A N 1
ATOM 583 C CA . ASN A 1 72 ? 10.576 6.223 1.746 1.00 89.00 72 ASN A CA 1
ATOM 584 C C . ASN A 1 72 ? 10.936 7.462 2.582 1.00 89.00 72 ASN A C 1
ATOM 586 O O . ASN A 1 72 ? 10.580 7.534 3.758 1.00 89.00 72 ASN A O 1
ATOM 590 N N . GLN A 1 73 ? 11.593 8.460 1.987 1.00 90.62 73 GLN A N 1
ATOM 591 C CA . GLN A 1 73 ? 11.903 9.723 2.672 1.00 90.62 73 GLN A CA 1
ATOM 592 C C . GLN A 1 73 ? 10.629 10.467 3.096 1.00 90.62 73 GLN A C 1
ATOM 594 O O . GLN A 1 73 ? 10.538 10.954 4.225 1.00 90.62 73 GLN A O 1
ATOM 599 N N . LEU A 1 74 ? 9.618 10.497 2.226 1.00 89.69 74 LEU A N 1
ATOM 600 C CA . LEU A 1 74 ? 8.313 11.086 2.515 1.00 89.69 74 LEU A CA 1
ATOM 601 C C . LEU A 1 74 ? 7.635 10.384 3.704 1.00 89.69 74 LEU A C 1
ATOM 603 O O . LEU A 1 74 ? 7.165 11.042 4.632 1.00 89.69 74 LEU A O 1
ATOM 607 N N . ALA A 1 75 ? 7.648 9.050 3.720 1.00 87.69 75 ALA A N 1
ATOM 608 C CA . ALA A 1 75 ? 7.102 8.238 4.805 1.00 87.69 75 ALA A CA 1
ATOM 609 C C . ALA A 1 75 ? 7.829 8.456 6.146 1.00 87.69 75 ALA A C 1
ATOM 611 O O . ALA A 1 75 ? 7.194 8.483 7.202 1.00 87.69 75 ALA A O 1
ATOM 612 N N . LEU A 1 76 ? 9.150 8.664 6.120 1.00 86.44 76 LEU A N 1
ATOM 613 C CA . LEU A 1 76 ? 9.934 9.006 7.313 1.00 86.44 76 LEU A CA 1
ATOM 614 C C . LEU A 1 76 ? 9.595 10.396 7.858 1.00 86.44 76 LEU A C 1
ATOM 616 O O . LEU A 1 76 ? 9.566 10.581 9.077 1.00 86.44 76 LEU A O 1
ATOM 620 N N . HIS A 1 77 ? 9.339 11.359 6.971 1.00 85.38 77 HIS A N 1
ATOM 621 C CA . HIS A 1 77 ? 8.961 12.720 7.345 1.00 85.38 77 HIS A CA 1
ATOM 622 C C . HIS A 1 77 ? 7.545 12.774 7.944 1.00 85.38 77 HIS A C 1
ATOM 624 O O . HIS A 1 77 ? 7.311 13.465 8.932 1.00 85.38 77 HIS A O 1
ATOM 630 N N . PHE A 1 78 ? 6.612 11.979 7.413 1.00 82.88 78 PHE A N 1
ATOM 631 C CA . PHE A 1 78 ? 5.211 11.948 7.839 1.00 82.88 78 PHE A CA 1
ATOM 632 C C . PHE A 1 78 ? 4.866 10.685 8.638 1.00 82.88 78 PHE A C 1
ATOM 634 O O . PHE A 1 78 ? 3.990 9.907 8.266 1.00 82.88 78 PHE A O 1
ATOM 641 N N . ARG A 1 79 ? 5.543 10.481 9.777 1.00 77.25 79 ARG A N 1
ATOM 642 C CA . ARG A 1 79 ? 5.495 9.221 10.551 1.00 77.25 79 ARG A CA 1
ATOM 643 C C . ARG A 1 79 ? 4.095 8.716 10.914 1.00 77.25 79 ARG A C 1
ATOM 645 O O . ARG A 1 79 ? 3.900 7.502 10.932 1.00 77.25 79 ARG A O 1
ATOM 652 N N . SER A 1 80 ? 3.146 9.599 11.230 1.00 76.94 80 SER A N 1
ATOM 653 C CA . SER A 1 80 ? 1.771 9.211 11.593 1.00 76.94 80 SER A CA 1
ATOM 654 C C . SER A 1 80 ? 0.954 8.716 10.395 1.00 76.94 80 SER A C 1
ATOM 656 O O . SER A 1 80 ? 0.071 7.883 10.554 1.00 76.94 80 SER A O 1
ATOM 658 N N . GLU A 1 81 ? 1.295 9.175 9.189 1.00 78.88 81 GLU A N 1
ATOM 659 C CA . GLU A 1 81 ? 0.586 8.878 7.937 1.00 78.88 81 GLU A CA 1
ATOM 660 C C . GLU A 1 81 ? 1.403 7.971 7.005 1.00 78.88 81 GLU A C 1
ATOM 662 O O . GLU A 1 81 ? 0.977 7.673 5.892 1.00 78.88 81 GLU A O 1
ATOM 667 N N . ARG A 1 82 ? 2.574 7.499 7.456 1.00 84.50 82 ARG A N 1
ATOM 668 C CA . ARG A 1 82 ? 3.507 6.688 6.657 1.00 84.50 82 ARG A CA 1
ATOM 669 C C . ARG A 1 82 ? 2.842 5.468 6.023 1.00 84.50 82 ARG A C 1
ATOM 671 O O . ARG A 1 82 ? 3.158 5.102 4.899 1.00 84.50 82 ARG A O 1
ATOM 678 N N . TRP A 1 83 ? 1.890 4.870 6.734 1.00 82.88 83 TRP A N 1
ATOM 679 C CA . TRP A 1 83 ? 1.141 3.712 6.269 1.00 82.88 83 TRP A CA 1
ATOM 680 C C . TRP A 1 83 ? 0.284 4.035 5.045 1.00 82.88 83 TRP A C 1
ATOM 682 O O . TRP A 1 83 ? 0.206 3.194 4.162 1.00 82.88 83 TRP A O 1
ATOM 692 N N . LYS A 1 84 ? -0.293 5.244 4.954 1.00 82.94 84 LYS A N 1
ATOM 693 C CA . LYS A 1 84 ? -1.065 5.692 3.786 1.00 82.94 84 LYS A CA 1
ATOM 694 C C . LYS A 1 84 ? -0.156 5.887 2.591 1.00 82.94 84 LYS A C 1
ATOM 696 O O . LYS A 1 84 ? -0.435 5.356 1.530 1.00 82.94 84 LYS A O 1
ATOM 701 N N . ILE A 1 85 ? 0.986 6.547 2.801 1.00 85.31 85 ILE A N 1
ATOM 702 C CA . ILE A 1 85 ? 2.012 6.718 1.763 1.00 85.31 85 ILE A CA 1
ATOM 703 C C . ILE A 1 85 ? 2.430 5.349 1.213 1.00 85.31 85 ILE A C 1
ATOM 705 O O . ILE A 1 85 ? 2.491 5.165 -0.002 1.00 85.31 85 ILE A O 1
ATOM 709 N N . PHE A 1 86 ? 2.673 4.374 2.097 1.00 87.38 86 PHE A N 1
ATOM 710 C CA . PHE A 1 86 ? 3.031 3.022 1.682 1.00 87.38 86 PHE A CA 1
ATOM 711 C C . PHE A 1 86 ? 1.899 2.277 0.981 1.00 87.38 86 PHE A C 1
ATOM 713 O O . PHE A 1 86 ? 2.124 1.666 -0.061 1.00 87.38 86 PHE A O 1
ATOM 720 N N . TYR A 1 87 ? 0.694 2.344 1.544 1.00 86.44 87 TYR A N 1
ATOM 721 C CA . TYR A 1 87 ? -0.506 1.706 1.017 1.00 86.44 87 TYR A CA 1
ATOM 722 C C . TYR A 1 87 ? -0.779 2.187 -0.404 1.00 86.44 87 TYR A C 1
ATOM 724 O O . TYR A 1 87 ? -0.908 1.398 -1.336 1.00 86.44 87 TYR A O 1
ATOM 732 N N . GLU A 1 88 ? -0.822 3.501 -0.568 1.00 82.44 88 GLU A N 1
ATOM 733 C CA . GLU A 1 88 ? -1.176 4.148 -1.811 1.00 82.44 88 GLU A CA 1
ATOM 734 C C . GLU A 1 88 ? -0.118 3.930 -2.900 1.00 82.44 88 GLU A C 1
ATOM 736 O O . GLU A 1 88 ? -0.457 3.503 -4.005 1.00 82.44 88 GLU A O 1
ATOM 741 N N . PHE A 1 89 ? 1.167 4.147 -2.592 1.00 85.31 89 PHE A N 1
ATOM 742 C CA . PHE A 1 89 ? 2.235 3.933 -3.572 1.00 85.31 89 PHE A CA 1
ATOM 743 C C . PHE A 1 89 ? 2.399 2.450 -3.931 1.00 85.31 89 PHE A C 1
ATOM 745 O O . PHE A 1 89 ? 2.611 2.121 -5.098 1.00 85.31 89 PHE A O 1
ATOM 752 N N . GLY A 1 90 ? 2.239 1.549 -2.955 1.00 86.12 90 GLY A N 1
ATOM 753 C CA . GLY A 1 90 ? 2.241 0.105 -3.180 1.00 86.12 90 GLY A CA 1
ATOM 754 C C . GLY A 1 90 ? 1.133 -0.319 -4.139 1.00 86.12 90 GLY A C 1
ATOM 755 O O . GLY A 1 90 ? 1.416 -0.942 -5.162 1.00 86.12 90 GLY A O 1
ATOM 756 N N . LEU A 1 91 ? -0.114 0.089 -3.872 1.00 81.75 91 LEU A N 1
ATOM 757 C CA . LEU A 1 91 ? -1.239 -0.180 -4.774 1.00 81.75 91 LEU A CA 1
ATOM 758 C C . LEU A 1 91 ? -1.041 0.427 -6.158 1.00 81.75 91 LEU A C 1
ATOM 760 O O . LEU A 1 91 ? -1.408 -0.190 -7.155 1.00 81.75 91 LEU A O 1
ATOM 764 N N . TRP A 1 92 ? -0.464 1.622 -6.247 1.00 80.94 92 TRP A N 1
ATOM 765 C CA . TRP A 1 92 ? -0.241 2.249 -7.540 1.00 80.94 92 TRP A CA 1
ATOM 766 C C . TRP A 1 92 ? 0.801 1.511 -8.377 1.00 80.94 92 TRP A C 1
ATOM 768 O O . TRP A 1 92 ? 0.563 1.275 -9.560 1.00 80.94 92 TRP A O 1
ATOM 778 N N . CYS A 1 93 ? 1.910 1.082 -7.773 1.00 80.88 93 CYS A N 1
ATOM 779 C CA . CYS A 1 93 ? 2.900 0.234 -8.435 1.00 80.88 93 CYS A CA 1
ATOM 780 C C . CYS A 1 93 ? 2.269 -1.070 -8.948 1.00 80.88 93 CYS A C 1
ATOM 782 O O . CYS A 1 93 ? 2.456 -1.445 -10.104 1.00 80.88 93 CYS A O 1
ATOM 784 N N . VAL A 1 94 ? 1.467 -1.718 -8.100 1.00 80.25 94 VAL A N 1
ATOM 785 C CA . VAL A 1 94 ? 0.741 -2.959 -8.405 1.00 80.25 94 VAL A CA 1
ATOM 786 C C . VAL A 1 94 ? -0.241 -2.775 -9.569 1.00 80.25 94 VAL A C 1
ATOM 788 O O . VAL A 1 94 ? -0.249 -3.570 -10.508 1.00 80.25 94 VAL A O 1
ATOM 791 N N . ASN A 1 95 ? -1.026 -1.698 -9.552 1.00 77.62 95 ASN A N 1
ATOM 792 C CA . ASN A 1 95 ? -1.986 -1.390 -10.611 1.00 77.62 95 ASN A CA 1
ATOM 793 C C . ASN A 1 95 ? -1.291 -0.990 -11.916 1.00 77.62 95 ASN A C 1
ATOM 795 O O . ASN A 1 95 ? -1.670 -1.462 -12.981 1.00 77.62 95 ASN A O 1
ATOM 799 N N . THR A 1 96 ? -0.228 -0.187 -11.842 1.00 75.19 96 THR A N 1
ATOM 800 C CA . THR A 1 96 ? 0.542 0.225 -13.024 1.00 75.19 96 THR A CA 1
ATOM 801 C C . THR A 1 96 ? 1.214 -0.970 -13.690 1.00 75.19 96 THR A C 1
ATOM 803 O O . THR A 1 96 ? 1.287 -1.021 -14.911 1.00 75.19 96 THR A O 1
ATOM 806 N N . TYR A 1 97 ? 1.672 -1.960 -12.921 1.00 73.81 97 TYR A N 1
ATOM 807 C CA . TYR A 1 97 ? 2.205 -3.203 -13.478 1.00 73.81 97 TYR A CA 1
ATOM 808 C C . TYR A 1 97 ? 1.173 -3.975 -14.310 1.00 73.81 97 TYR A C 1
ATOM 810 O O . TYR A 1 97 ? 1.532 -4.538 -15.340 1.00 73.81 97 TYR A O 1
ATOM 818 N N . LYS A 1 98 ? -0.101 -3.997 -13.888 1.00 70.69 98 LYS A N 1
ATOM 819 C CA . LYS A 1 98 ? -1.179 -4.667 -14.635 1.00 70.69 98 LYS A CA 1
ATOM 820 C C . LYS A 1 98 ? -1.309 -4.107 -16.054 1.00 70.69 98 LYS A C 1
ATOM 822 O O . LYS A 1 98 ? -1.519 -4.872 -16.991 1.00 70.69 98 LYS A O 1
ATOM 827 N N . ASP A 1 99 ? -1.155 -2.794 -16.194 1.00 71.00 99 ASP A N 1
ATOM 828 C CA . ASP A 1 99 ? -1.263 -2.096 -17.476 1.00 71.00 99 ASP A CA 1
ATOM 829 C C . ASP A 1 99 ? 0.081 -2.044 -18.232 1.00 71.00 99 ASP A C 1
ATOM 831 O O . ASP A 1 99 ? 0.112 -2.047 -19.462 1.00 71.00 99 ASP A O 1
ATOM 835 N N . ASN A 1 100 ? 1.202 -2.015 -17.505 1.00 73.00 100 ASN A N 1
ATOM 836 C CA . ASN A 1 100 ? 2.565 -1.968 -18.027 1.00 73.00 100 ASN A CA 1
ATOM 837 C C . ASN A 1 100 ? 3.504 -2.856 -17.180 1.00 73.00 100 ASN A C 1
ATOM 839 O O . ASN A 1 100 ? 4.102 -2.373 -16.203 1.00 73.00 100 ASN A O 1
ATOM 843 N N . PRO A 1 101 ? 3.646 -4.146 -17.544 1.00 71.62 101 PRO A N 1
ATOM 844 C CA . PRO A 1 101 ? 4.389 -5.126 -16.764 1.00 71.62 101 PRO A CA 1
ATOM 845 C C . PRO A 1 101 ? 5.894 -4.865 -16.855 1.00 71.62 101 PRO A C 1
ATOM 847 O O . PRO A 1 101 ? 6.613 -5.407 -17.693 1.00 71.62 101 PRO A O 1
ATOM 850 N N . HIS A 1 102 ? 6.372 -4.011 -15.955 1.00 73.94 102 HIS A N 1
ATOM 851 C CA . HIS A 1 102 ? 7.781 -3.714 -15.761 1.00 73.94 102 HIS A CA 1
ATOM 852 C C . HIS A 1 102 ? 8.235 -4.276 -14.412 1.00 73.94 102 HIS A C 1
ATOM 854 O O . HIS A 1 102 ? 7.629 -4.001 -13.375 1.00 73.94 102 HIS A O 1
ATOM 860 N N . TYR A 1 103 ? 9.339 -5.024 -14.413 1.00 69.69 103 TYR A N 1
ATOM 861 C CA . TYR A 1 103 ? 9.878 -5.716 -13.233 1.00 69.69 103 TYR A CA 1
ATOM 862 C C . TYR A 1 103 ? 10.098 -4.804 -12.015 1.00 69.69 103 TYR A C 1
ATOM 864 O O . TYR A 1 103 ? 9.989 -5.229 -10.866 1.00 69.69 103 TYR A O 1
ATOM 872 N N . PHE A 1 104 ? 10.389 -3.527 -12.257 1.00 70.75 104 PHE A N 1
ATOM 873 C CA . PHE A 1 104 ? 10.499 -2.552 -11.180 1.00 70.75 104 PHE A CA 1
ATOM 874 C C . PHE A 1 104 ? 9.159 -2.308 -10.460 1.00 70.75 104 PHE A C 1
ATOM 876 O O . PHE A 1 104 ? 9.119 -2.361 -9.232 1.00 70.75 104 PHE A O 1
ATOM 883 N N . HIS A 1 105 ? 8.067 -2.069 -11.201 1.00 74.81 105 HIS A N 1
ATOM 884 C CA . HIS A 1 105 ? 6.745 -1.810 -10.611 1.00 74.81 105 HIS A CA 1
ATOM 885 C C . HIS A 1 105 ? 6.288 -3.001 -9.762 1.00 74.81 105 HIS A C 1
ATOM 887 O O . HIS A 1 105 ? 5.688 -2.834 -8.705 1.00 74.81 105 HIS A O 1
ATOM 893 N N . GLU A 1 106 ? 6.656 -4.205 -10.197 1.00 75.94 106 GLU A N 1
ATOM 894 C CA . GLU A 1 106 ? 6.439 -5.448 -9.471 1.00 75.94 106 GLU A CA 1
ATOM 895 C C . GLU A 1 106 ? 7.158 -5.462 -8.115 1.00 75.94 106 GLU A C 1
ATOM 897 O O . GLU A 1 106 ? 6.521 -5.582 -7.068 1.00 75.94 106 GLU A O 1
ATOM 902 N N . LYS A 1 107 ? 8.484 -5.291 -8.109 1.00 77.00 107 LYS A N 1
ATOM 903 C CA . LYS A 1 107 ? 9.287 -5.335 -6.879 1.00 77.00 107 LYS A CA 1
ATOM 904 C C . LYS A 1 107 ? 8.958 -4.210 -5.908 1.00 77.00 107 LYS A C 1
ATOM 906 O O . LYS A 1 107 ? 8.770 -4.476 -4.720 1.00 77.00 107 LYS A O 1
ATOM 911 N N . ALA A 1 108 ? 8.888 -2.977 -6.404 1.00 77.69 108 ALA A N 1
ATOM 912 C CA . ALA A 1 108 ? 8.579 -1.814 -5.583 1.00 77.69 108 ALA A CA 1
ATOM 913 C C . ALA A 1 108 ? 7.154 -1.901 -5.024 1.00 77.69 108 ALA A C 1
ATOM 915 O O . ALA A 1 108 ? 6.947 -1.644 -3.840 1.00 77.69 108 ALA A O 1
ATOM 916 N N . GLY A 1 109 ? 6.188 -2.349 -5.834 1.00 80.38 109 GLY A N 1
ATOM 917 C CA . GLY A 1 109 ? 4.813 -2.561 -5.390 1.00 80.38 109 GLY A CA 1
ATOM 918 C C . GLY A 1 109 ? 4.721 -3.552 -4.240 1.00 80.38 109 GLY A C 1
ATOM 919 O O . GLY A 1 109 ? 4.150 -3.223 -3.201 1.00 80.38 109 GLY A O 1
ATOM 920 N N . VAL A 1 110 ? 5.361 -4.718 -4.369 1.00 80.81 110 VAL A N 1
ATOM 921 C CA . VAL A 1 110 ? 5.403 -5.716 -3.289 1.00 80.81 110 VAL A CA 1
ATOM 922 C C . VAL A 1 110 ? 6.081 -5.165 -2.037 1.00 80.81 110 VAL A C 1
ATOM 924 O O . VAL A 1 110 ? 5.564 -5.338 -0.936 1.00 80.81 110 VAL A O 1
ATOM 927 N N . GLU A 1 111 ? 7.211 -4.471 -2.175 1.00 82.25 111 GLU A N 1
ATOM 928 C CA . GLU A 1 111 ? 7.927 -3.906 -1.028 1.00 82.25 111 GLU A CA 1
ATOM 929 C C . GLU A 1 111 ? 7.071 -2.894 -0.255 1.00 82.25 111 GLU A C 1
ATOM 931 O O . GLU A 1 111 ? 6.988 -2.951 0.974 1.00 82.25 111 GLU A O 1
ATOM 936 N N . PHE A 1 112 ? 6.409 -1.981 -0.962 1.00 85.56 112 PHE A N 1
ATOM 937 C CA . PHE A 1 112 ? 5.561 -0.965 -0.346 1.00 85.56 112 PHE A CA 1
ATOM 938 C C . PHE A 1 112 ? 4.262 -1.546 0.220 1.00 85.56 112 PHE A C 1
ATOM 940 O O . PHE A 1 112 ? 3.843 -1.126 1.299 1.00 85.56 112 PHE A O 1
ATOM 947 N N . VAL A 1 113 ? 3.686 -2.572 -0.415 1.00 84.25 113 VAL A N 1
ATOM 948 C CA . VAL A 1 113 ? 2.587 -3.365 0.158 1.00 84.25 113 VAL A CA 1
ATOM 949 C C . VAL A 1 113 ? 3.016 -4.000 1.481 1.00 84.25 113 VAL A C 1
ATOM 951 O O . VAL A 1 113 ? 2.335 -3.821 2.488 1.00 84.25 113 VAL A O 1
ATOM 954 N N . CYS A 1 114 ? 4.169 -4.671 1.531 1.00 79.12 114 CYS A N 1
ATOM 955 C CA . CYS A 1 114 ? 4.683 -5.265 2.768 1.00 79.12 114 CYS A CA 1
ATOM 956 C C . CYS A 1 114 ? 4.910 -4.212 3.867 1.00 79.12 114 CYS A C 1
ATOM 958 O O . CYS A 1 114 ? 4.525 -4.433 5.016 1.00 79.12 114 CYS A O 1
ATOM 960 N N . LYS A 1 115 ? 5.473 -3.043 3.527 1.00 84.88 115 LYS A N 1
ATOM 961 C CA . LYS A 1 115 ? 5.642 -1.924 4.475 1.00 84.88 115 LYS A CA 1
ATOM 962 C C . LYS A 1 115 ? 4.308 -1.391 4.992 1.00 84.88 115 LYS A C 1
ATOM 964 O O . LYS A 1 115 ? 4.198 -1.083 6.179 1.00 84.88 115 LYS A O 1
ATOM 969 N N . ALA A 1 116 ? 3.302 -1.282 4.126 1.00 85.69 116 ALA A N 1
ATOM 970 C CA . ALA A 1 116 ? 1.964 -0.848 4.507 1.00 85.69 116 ALA A CA 1
ATOM 971 C C . ALA A 1 116 ? 1.328 -1.832 5.493 1.00 85.69 116 ALA A C 1
ATOM 973 O O . ALA A 1 116 ? 0.847 -1.408 6.543 1.00 85.69 116 ALA A O 1
ATOM 974 N N . ILE A 1 117 ? 1.401 -3.136 5.206 1.00 80.62 117 ILE A N 1
ATOM 975 C CA . ILE A 1 117 ? 0.867 -4.161 6.107 1.00 80.62 117 ILE A CA 1
ATOM 976 C C . ILE A 1 117 ? 1.612 -4.141 7.443 1.00 80.62 117 ILE A C 1
ATOM 978 O O . ILE A 1 117 ? 0.963 -4.096 8.481 1.00 80.62 117 ILE A O 1
ATOM 982 N N . GLY A 1 118 ? 2.948 -4.064 7.436 1.00 77.56 118 GLY A N 1
ATOM 983 C CA . GLY A 1 118 ? 3.734 -3.942 8.668 1.00 77.56 118 GLY A CA 1
ATOM 984 C C . GLY A 1 118 ? 3.324 -2.736 9.523 1.00 77.56 118 GLY A C 1
ATOM 985 O O . GLY A 1 118 ? 3.252 -2.836 10.743 1.00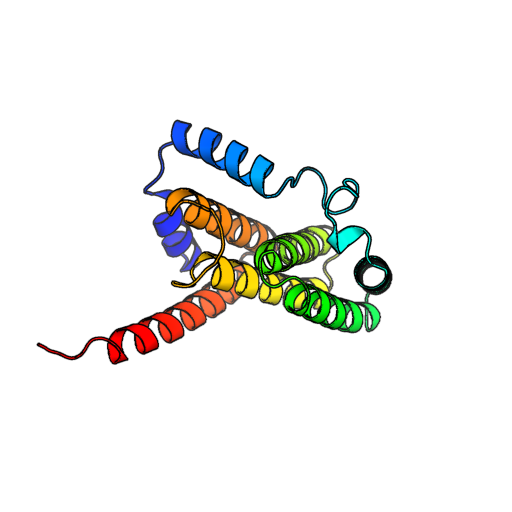 77.56 118 GLY A O 1
ATOM 986 N N . CYS A 1 119 ? 2.971 -1.604 8.905 1.00 80.81 119 CYS A N 1
ATOM 987 C CA . CYS A 1 119 ? 2.443 -0.453 9.644 1.00 80.81 119 CYS A CA 1
ATOM 988 C C . CYS A 1 119 ? 1.037 -0.697 10.217 1.00 80.81 119 CYS A C 1
ATOM 990 O O . CYS A 1 119 ? 0.717 -0.175 11.287 1.00 80.81 119 CYS A O 1
ATOM 992 N N . LEU A 1 120 ? 0.187 -1.446 9.509 1.00 79.19 120 LEU A N 1
ATOM 993 C CA . LEU A 1 120 ? -1.169 -1.784 9.950 1.00 79.19 120 LEU A CA 1
ATOM 994 C C . LEU A 1 120 ? -1.150 -2.771 11.125 1.00 79.19 120 LEU A C 1
ATOM 996 O O . LEU A 1 120 ? -1.930 -2.604 12.066 1.00 79.19 120 LEU A O 1
ATOM 1000 N N . THR A 1 121 ? -0.250 -3.755 11.087 1.00 74.12 121 THR A N 1
ATOM 1001 C CA . THR A 1 121 ? -0.163 -4.845 12.070 1.00 74.12 121 THR A CA 1
ATOM 1002 C C . THR A 1 121 ? 0.727 -4.534 13.272 1.00 74.12 121 THR A C 1
ATOM 1004 O O . THR A 1 121 ? 0.618 -5.227 14.280 1.00 74.12 121 THR A O 1
ATOM 1007 N N . ALA A 1 122 ? 1.560 -3.489 13.216 1.00 72.50 122 ALA A N 1
ATOM 1008 C CA . ALA A 1 122 ? 2.384 -3.072 14.350 1.00 72.50 122 ALA A CA 1
ATOM 1009 C C . ALA A 1 122 ? 1.539 -2.785 15.611 1.00 72.50 122 ALA A C 1
ATOM 1011 O O . ALA A 1 122 ? 0.507 -2.105 15.557 1.00 72.50 122 ALA A O 1
ATOM 1012 N N . SER A 1 123 ? 1.990 -3.301 16.757 1.00 63.00 123 SER A N 1
ATOM 1013 C CA . SER A 1 123 ? 1.306 -3.193 18.055 1.00 63.00 123 SER A CA 1
ATOM 1014 C C . SER A 1 123 ? 1.295 -1.766 18.611 1.00 63.00 123 SER A C 1
ATOM 1016 O O . SER A 1 123 ? 0.345 -1.371 19.283 1.00 63.00 123 SER A O 1
ATOM 1018 N N . ASP A 1 124 ? 2.302 -0.965 18.271 1.00 60.00 124 ASP A N 1
ATOM 1019 C CA . ASP A 1 124 ? 2.456 0.452 18.620 1.00 60.00 124 ASP A CA 1
ATOM 1020 C C . ASP A 1 124 ? 1.958 1.400 17.514 1.00 60.00 124 ASP A C 1
ATOM 1022 O O . ASP A 1 124 ? 2.254 2.599 17.510 1.00 60.00 124 ASP A O 1
ATOM 1026 N N . SER A 1 125 ? 1.208 0.869 16.546 1.00 65.25 125 SER A N 1
ATOM 1027 C CA . SER A 1 125 ? 0.771 1.626 15.382 1.00 65.25 125 SER A CA 1
ATOM 1028 C C . SER A 1 125 ? -0.088 2.835 15.792 1.00 65.25 125 SER A C 1
ATOM 1030 O O . SER A 1 125 ? -1.164 2.650 16.366 1.00 65.25 125 SER A O 1
ATOM 1032 N N . PRO A 1 126 ? 0.301 4.084 15.445 1.00 64.81 126 PRO A N 1
ATOM 1033 C CA . PRO A 1 126 ? -0.471 5.293 15.766 1.00 64.81 126 PRO A CA 1
ATOM 1034 C C . PRO A 1 126 ? -1.755 5.424 14.923 1.00 64.81 126 PRO A C 1
ATOM 1036 O O . PRO A 1 126 ? -2.436 6.452 14.948 1.00 64.81 126 PRO A O 1
ATOM 1039 N N . ILE A 1 127 ? -2.060 4.402 14.124 1.00 72.25 127 ILE A N 1
ATOM 1040 C CA . ILE A 1 127 ? -3.146 4.371 13.159 1.00 72.25 127 ILE A CA 1
ATOM 1041 C C . ILE A 1 127 ? -4.480 4.190 13.887 1.00 72.25 127 ILE A C 1
ATOM 1043 O O . ILE A 1 127 ? -4.708 3.192 14.569 1.00 72.25 127 ILE A O 1
ATOM 1047 N N . LYS A 1 128 ? -5.409 5.124 13.664 1.00 76.38 128 LYS A N 1
ATOM 1048 C CA . LYS A 1 128 ? -6.780 5.101 14.206 1.00 76.38 128 LYS A CA 1
ATOM 1049 C C . LYS A 1 128 ? -7.717 4.187 13.397 1.00 76.38 128 LYS A C 1
ATOM 1051 O O . LYS A 1 128 ? -8.776 4.616 12.932 1.00 76.38 128 LYS A O 1
ATOM 1056 N N . LEU A 1 129 ? -7.299 2.941 13.199 1.00 78.94 129 LEU A N 1
ATOM 1057 C CA . LEU A 1 129 ? -8.110 1.885 12.593 1.00 78.94 129 LEU A CA 1
ATOM 1058 C C . LEU A 1 129 ? -8.461 0.832 13.640 1.00 78.94 129 LEU A C 1
ATOM 1060 O O . LEU A 1 129 ? -7.623 0.461 14.465 1.00 78.94 129 LEU A O 1
ATOM 1064 N N . THR A 1 130 ? -9.693 0.338 13.584 1.00 81.50 130 THR A N 1
ATOM 1065 C CA . THR A 1 130 ? -10.120 -0.842 14.341 1.00 81.50 130 THR A CA 1
ATOM 1066 C C . THR A 1 130 ? -9.388 -2.093 13.842 1.00 81.50 130 THR A C 1
ATOM 1068 O O . THR A 1 130 ? -8.798 -2.097 12.760 1.00 81.50 130 THR A O 1
ATOM 1071 N N . ALA A 1 131 ? -9.427 -3.182 14.614 1.00 77.12 131 ALA A N 1
ATOM 1072 C CA . ALA A 1 131 ? -8.842 -4.456 14.190 1.00 77.12 131 ALA A CA 1
ATOM 1073 C C . ALA A 1 131 ? -9.441 -4.954 12.859 1.00 77.12 131 ALA A C 1
ATOM 1075 O O . ALA A 1 131 ? -8.707 -5.345 11.956 1.00 77.12 131 ALA A O 1
ATOM 1076 N N . GLN A 1 132 ? -10.763 -4.844 12.699 1.00 75.25 132 GLN A N 1
ATOM 1077 C CA . GLN A 1 132 ? -11.470 -5.243 11.478 1.00 75.25 132 GLN A CA 1
ATOM 1078 C C . GLN A 1 132 ? -11.063 -4.387 10.268 1.00 75.25 132 GLN A C 1
ATOM 1080 O O . GLN A 1 132 ? -10.837 -4.901 9.176 1.00 75.25 132 GLN A O 1
ATOM 1085 N N . GLU A 1 133 ? -10.886 -3.082 10.467 1.00 79.38 133 GLU A N 1
ATOM 1086 C CA . GLU A 1 133 ? -10.406 -2.164 9.430 1.00 79.38 133 GLU A CA 1
ATOM 1087 C C . GLU A 1 133 ? -8.967 -2.467 8.996 1.00 79.38 133 GLU A C 1
ATOM 1089 O O . GLU A 1 133 ? -8.653 -2.438 7.805 1.00 79.38 133 GLU A O 1
ATOM 1094 N N . LYS A 1 134 ? -8.088 -2.805 9.946 1.00 78.75 134 LYS A N 1
ATOM 1095 C CA . LYS A 1 134 ? -6.714 -3.238 9.648 1.00 78.75 134 LYS A CA 1
ATOM 1096 C C . LYS A 1 134 ? -6.698 -4.541 8.848 1.00 78.75 134 LYS A C 1
ATOM 1098 O O . LYS A 1 134 ? -5.946 -4.638 7.875 1.00 78.75 134 LYS A O 1
ATOM 1103 N N . ASN A 1 135 ? -7.547 -5.502 9.210 1.00 74.38 135 ASN A N 1
ATOM 1104 C CA . ASN A 1 135 ? -7.702 -6.761 8.479 1.00 74.38 135 ASN A CA 1
ATOM 1105 C C . ASN A 1 135 ? -8.189 -6.508 7.048 1.00 74.38 135 ASN A C 1
ATOM 1107 O O . ASN A 1 135 ? -7.554 -6.956 6.096 1.00 74.38 135 ASN A O 1
ATOM 1111 N N . TYR A 1 136 ? -9.232 -5.696 6.874 1.00 77.94 136 TYR A N 1
ATOM 1112 C CA . TYR A 1 136 ? -9.740 -5.332 5.551 1.00 77.94 136 TYR A CA 1
ATOM 1113 C C . TYR A 1 136 ? -8.695 -4.606 4.689 1.00 77.94 136 TYR A C 1
ATOM 1115 O O . TYR A 1 136 ? -8.496 -4.945 3.520 1.00 77.94 136 TYR A O 1
ATOM 1123 N N . ALA A 1 137 ? -7.989 -3.621 5.253 1.00 79.94 137 ALA A N 1
ATOM 1124 C CA . ALA A 1 137 ? -6.940 -2.893 4.542 1.00 79.94 137 ALA A CA 1
ATOM 1125 C C . ALA A 1 137 ? -5.806 -3.832 4.091 1.00 79.94 137 ALA A C 1
ATOM 1127 O O . ALA A 1 137 ? -5.335 -3.734 2.956 1.00 79.94 137 ALA A O 1
ATOM 1128 N N . THR A 1 138 ? -5.424 -4.778 4.950 1.00 78.94 138 THR A N 1
ATOM 1129 C CA . THR A 1 138 ? -4.429 -5.819 4.654 1.00 78.94 138 THR A CA 1
ATOM 1130 C C . THR A 1 138 ? -4.911 -6.752 3.544 1.00 78.94 138 THR A C 1
ATOM 1132 O O . THR A 1 138 ? -4.188 -6.978 2.573 1.00 78.94 138 THR A O 1
ATOM 1135 N N . PHE A 1 139 ? -6.159 -7.224 3.627 1.00 75.88 139 PHE A N 1
ATOM 1136 C CA . PHE A 1 139 ? -6.791 -8.038 2.588 1.00 75.88 139 PHE A CA 1
ATOM 1137 C C . PHE A 1 139 ? -6.768 -7.341 1.225 1.00 75.88 139 PHE A C 1
ATOM 1139 O O . PHE A 1 139 ? -6.343 -7.935 0.236 1.00 75.88 139 PHE A O 1
ATOM 1146 N N . ARG A 1 140 ? -7.160 -6.062 1.165 1.00 78.69 140 ARG A N 1
ATOM 1147 C CA . ARG A 1 140 ? -7.161 -5.268 -0.075 1.00 78.69 140 ARG A CA 1
ATOM 1148 C C . ARG A 1 140 ? -5.786 -5.183 -0.722 1.00 78.69 140 ARG A C 1
ATOM 1150 O O . ARG A 1 140 ? -5.680 -5.354 -1.935 1.00 78.69 140 ARG A O 1
ATOM 1157 N N . LEU A 1 141 ? -4.744 -4.901 0.060 1.00 79.56 141 LEU A N 1
ATOM 1158 C CA . LEU A 1 141 ? -3.376 -4.825 -0.458 1.00 79.56 141 LEU A CA 1
ATOM 1159 C C . LEU A 1 141 ? -2.958 -6.151 -1.098 1.00 79.56 141 LEU A C 1
ATOM 1161 O O . LEU A 1 141 ? -2.405 -6.176 -2.194 1.00 79.56 141 LEU A O 1
ATOM 1165 N N . ILE A 1 142 ? -3.292 -7.254 -0.439 1.00 73.88 142 ILE A N 1
ATOM 1166 C CA . ILE A 1 142 ? -2.901 -8.601 -0.846 1.00 73.88 142 ILE A CA 1
ATOM 1167 C C . ILE A 1 142 ? -3.702 -9.076 -2.064 1.00 73.88 142 ILE A C 1
ATOM 1169 O O . ILE A 1 142 ? -3.124 -9.638 -2.996 1.00 73.88 142 ILE A O 1
ATOM 1173 N N . LEU A 1 143 ? -4.999 -8.763 -2.126 1.00 74.00 143 LEU A N 1
ATOM 1174 C CA . LEU A 1 143 ? -5.846 -9.042 -3.286 1.00 74.00 143 LEU A CA 1
ATOM 1175 C C . LEU A 1 143 ? -5.356 -8.318 -4.549 1.00 74.00 143 LEU A C 1
ATOM 1177 O O . LEU A 1 143 ? -5.349 -8.902 -5.631 1.00 74.00 143 LEU A O 1
ATOM 1181 N N . ASN A 1 144 ? -4.916 -7.063 -4.429 1.00 74.50 144 ASN A N 1
ATOM 1182 C CA . ASN A 1 144 ? -4.377 -6.324 -5.574 1.00 74.50 144 ASN A CA 1
ATOM 1183 C C . ASN A 1 144 ? -3.102 -6.978 -6.120 1.00 74.50 144 ASN A C 1
ATOM 1185 O O . ASN A 1 144 ? -2.950 -7.095 -7.333 1.00 74.50 144 ASN A O 1
ATOM 1189 N N . VAL A 1 145 ? -2.225 -7.475 -5.244 1.00 73.69 145 VAL A N 1
ATOM 1190 C CA . VAL A 1 145 ? -1.009 -8.181 -5.670 1.00 73.69 145 VAL A CA 1
ATOM 1191 C C . VAL A 1 145 ? -1.327 -9.526 -6.329 1.00 73.69 145 VAL A C 1
ATOM 1193 O O . VAL A 1 145 ? -0.708 -9.880 -7.331 1.00 73.69 145 VAL A O 1
ATOM 1196 N N . TYR A 1 146 ? -2.331 -10.256 -5.833 1.00 69.69 146 TYR A N 1
ATOM 1197 C CA . TYR A 1 146 ? -2.796 -11.493 -6.472 1.00 69.69 146 TYR A CA 1
ATOM 1198 C C . TYR A 1 146 ? -3.237 -11.282 -7.917 1.00 69.69 146 TYR A C 1
ATOM 1200 O O . TYR A 1 146 ? -2.897 -12.065 -8.804 1.00 69.69 146 TYR A O 1
ATOM 1208 N N . ASN A 1 147 ? -3.937 -10.175 -8.161 1.00 70.25 147 ASN A N 1
ATOM 1209 C CA . ASN A 1 147 ? -4.420 -9.813 -9.486 1.00 70.25 147 ASN A CA 1
ATOM 1210 C C . ASN A 1 147 ? -3.298 -9.421 -10.470 1.00 70.25 147 ASN A C 1
ATOM 1212 O O . ASN A 1 147 ? -3.587 -9.268 -11.655 1.00 70.25 147 ASN A O 1
ATOM 1216 N N . MET A 1 148 ? -2.039 -9.276 -10.023 1.00 70.88 148 MET A N 1
ATOM 1217 C CA . MET A 1 148 ? -0.883 -9.064 -10.909 1.00 70.88 148 MET A CA 1
ATOM 1218 C C . MET A 1 148 ? -0.458 -10.358 -11.606 1.00 70.88 148 MET A C 1
ATOM 1220 O O . MET A 1 148 ? -0.306 -10.387 -12.823 1.00 70.88 148 MET A O 1
ATOM 1224 N N . SER A 1 149 ? -0.235 -11.430 -10.836 1.00 66.12 149 SER A N 1
ATOM 1225 C CA . SER A 1 149 ? -0.072 -12.800 -11.334 1.00 66.12 149 SER A CA 1
ATOM 1226 C C . SER A 1 149 ? -0.097 -13.816 -10.179 1.00 66.12 149 SER A C 1
ATOM 1228 O O . SER A 1 149 ? 0.356 -13.499 -9.074 1.00 66.12 149 SER A O 1
ATOM 1230 N N . PRO A 1 150 ? -0.496 -15.080 -10.429 1.00 62.84 150 PRO A N 1
ATOM 1231 C CA . PRO A 1 150 ? -0.484 -16.129 -9.405 1.00 62.84 150 PRO A CA 1
ATOM 1232 C C . PRO A 1 150 ? 0.893 -16.366 -8.755 1.00 62.84 150 PRO A C 1
ATOM 1234 O O . PRO A 1 150 ? 0.977 -16.577 -7.551 1.00 62.84 150 PRO A O 1
ATOM 1237 N N . LYS A 1 151 ? 1.996 -16.265 -9.515 1.00 66.69 151 LYS A N 1
ATOM 1238 C CA . LYS A 1 151 ? 3.364 -16.424 -8.974 1.00 66.69 151 LYS A CA 1
ATOM 1239 C C . LYS A 1 151 ? 3.758 -15.287 -8.024 1.00 66.69 151 LYS A C 1
ATOM 1241 O O . LYS A 1 151 ? 4.520 -15.502 -7.083 1.00 66.69 151 LYS A O 1
ATOM 1246 N N . MET A 1 152 ? 3.243 -14.084 -8.269 1.00 65.12 152 MET A N 1
ATOM 1247 C CA . MET A 1 152 ? 3.510 -12.907 -7.440 1.00 65.12 152 MET A CA 1
ATOM 1248 C C . MET A 1 152 ? 2.677 -12.872 -6.170 1.00 65.12 152 MET A C 1
ATOM 1250 O O . MET A 1 152 ? 3.156 -12.383 -5.142 1.00 65.12 152 MET A O 1
ATOM 1254 N N . ALA A 1 153 ? 1.483 -13.460 -6.211 1.00 61.88 153 ALA A N 1
ATOM 1255 C CA . ALA A 1 153 ? 0.722 -13.759 -5.011 1.00 61.88 153 ALA A CA 1
ATOM 1256 C C . ALA A 1 153 ? 1.536 -14.624 -4.040 1.00 61.88 153 ALA A C 1
ATOM 1258 O O . ALA A 1 153 ? 1.707 -14.254 -2.880 1.00 61.88 153 ALA A O 1
ATOM 1259 N N . ASP A 1 154 ? 2.107 -15.726 -4.536 1.00 62.53 154 ASP A N 1
ATOM 1260 C CA . ASP A 1 154 ? 2.887 -16.662 -3.722 1.00 62.53 154 ASP A CA 1
ATOM 1261 C C . ASP A 1 154 ? 4.165 -16.020 -3.163 1.00 62.53 154 ASP A C 1
ATOM 1263 O O . ASP A 1 154 ? 4.486 -16.200 -1.988 1.00 62.53 154 ASP A O 1
ATOM 1267 N N . TYR A 1 155 ? 4.876 -15.218 -3.965 1.00 69.06 155 TYR A N 1
ATOM 1268 C CA . TYR A 1 155 ? 6.053 -14.473 -3.505 1.00 69.06 155 TYR A CA 1
ATOM 1269 C C . TYR A 1 155 ? 5.713 -13.458 -2.404 1.00 69.06 155 TYR A C 1
ATOM 1271 O O . TYR A 1 155 ? 6.427 -13.360 -1.405 1.00 69.06 155 TYR A O 1
ATOM 1279 N N . THR A 1 156 ? 4.611 -12.725 -2.557 1.00 63.97 156 THR A N 1
ATOM 1280 C CA . THR A 1 156 ? 4.181 -11.688 -1.606 1.00 63.97 156 THR A CA 1
ATOM 1281 C C . THR A 1 156 ? 3.677 -12.293 -0.311 1.00 63.97 156 THR A C 1
ATOM 1283 O O . THR A 1 156 ? 4.034 -11.815 0.761 1.00 63.97 156 THR A O 1
ATOM 1286 N N . VAL A 1 157 ? 2.931 -13.395 -0.391 1.00 60.66 157 VAL A N 1
ATOM 1287 C CA . VAL A 1 157 ? 2.510 -14.167 0.781 1.00 60.66 157 VAL A CA 1
ATOM 1288 C C . VAL A 1 157 ? 3.714 -14.772 1.486 1.00 60.66 157 VAL A C 1
ATOM 1290 O O . VAL A 1 157 ? 3.832 -14.621 2.692 1.00 60.66 157 VAL A O 1
ATOM 1293 N N . ALA A 1 158 ? 4.669 -15.368 0.768 1.00 65.00 158 ALA A N 1
ATOM 1294 C CA . ALA A 1 158 ? 5.885 -15.903 1.382 1.00 65.00 158 ALA A CA 1
ATOM 1295 C C . ALA A 1 158 ? 6.768 -14.818 2.025 1.00 65.00 158 ALA A C 1
ATOM 1297 O O . ALA A 1 158 ? 7.496 -15.108 2.973 1.00 65.00 158 ALA A O 1
ATOM 1298 N N . ARG A 1 159 ? 6.748 -13.586 1.504 1.00 66.69 159 ARG A N 1
ATOM 1299 C CA . ARG A 1 159 ? 7.493 -12.445 2.058 1.00 66.69 159 ARG A CA 1
ATOM 1300 C C . ARG A 1 159 ? 6.764 -11.804 3.241 1.00 66.69 159 ARG A C 1
ATOM 1302 O O . ARG A 1 159 ? 7.408 -11.428 4.213 1.00 66.69 159 ARG A O 1
ATOM 1309 N N . PHE A 1 160 ? 5.437 -11.749 3.188 1.00 65.00 160 PHE A N 1
ATOM 1310 C CA . PHE A 1 160 ? 4.587 -11.295 4.283 1.00 65.00 160 PHE A CA 1
ATOM 1311 C C . PHE A 1 160 ? 4.578 -12.276 5.465 1.00 65.00 160 PHE A C 1
ATOM 1313 O O . PHE A 1 160 ? 4.787 -11.855 6.597 1.00 65.00 160 PHE A O 1
ATOM 1320 N N . LEU A 1 161 ? 4.399 -13.578 5.214 1.00 61.12 161 LEU A N 1
ATOM 1321 C CA . LEU A 1 161 ? 4.430 -14.616 6.250 1.00 61.12 161 LEU A CA 1
ATOM 1322 C C . LEU A 1 161 ? 5.783 -14.642 6.970 1.00 61.12 161 LEU A C 1
ATOM 1324 O O . LEU A 1 161 ? 5.799 -14.684 8.192 1.00 61.12 161 LEU A O 1
ATOM 1328 N N . ARG A 1 162 ? 6.897 -14.484 6.239 1.00 63.19 162 ARG A N 1
ATOM 1329 C CA . ARG A 1 162 ? 8.229 -14.321 6.847 1.00 63.19 162 ARG A CA 1
ATOM 1330 C C . ARG A 1 162 ? 8.329 -13.084 7.745 1.00 63.19 162 ARG A C 1
ATOM 1332 O O . ARG A 1 162 ? 8.830 -13.187 8.855 1.00 63.19 162 ARG A O 1
ATOM 1339 N N . MET A 1 163 ? 7.795 -11.938 7.313 1.00 59.97 163 MET A N 1
ATOM 1340 C CA . MET A 1 163 ? 7.743 -10.736 8.160 1.00 59.97 163 MET A CA 1
ATOM 1341 C C . MET A 1 163 ? 6.866 -10.924 9.409 1.00 59.97 163 MET A C 1
ATOM 1343 O O . MET A 1 163 ? 7.165 -10.356 10.453 1.00 59.97 163 MET A O 1
ATOM 1347 N N . MET A 1 164 ? 5.783 -11.701 9.324 1.00 54.28 164 MET A N 1
ATOM 1348 C CA . MET A 1 164 ? 4.907 -11.981 10.468 1.00 54.28 164 MET A CA 1
ATOM 1349 C C . MET A 1 164 ? 5.505 -13.002 11.441 1.00 54.28 164 MET A C 1
ATOM 1351 O O . MET A 1 164 ? 5.308 -12.861 12.644 1.00 54.28 164 MET A O 1
ATOM 1355 N N . GLU A 1 165 ? 6.245 -14.000 10.953 1.00 52.75 165 GLU A N 1
ATOM 1356 C CA . GLU A 1 165 ? 7.014 -14.931 11.791 1.00 52.75 165 GLU A CA 1
ATOM 1357 C C . GLU A 1 165 ? 8.094 -14.188 12.588 1.00 52.75 165 GLU A C 1
ATOM 1359 O O . GLU A 1 165 ? 8.152 -14.341 13.805 1.00 52.75 165 GLU A O 1
ATOM 1364 N N . GLU A 1 166 ? 8.843 -13.284 11.949 1.00 47.50 166 GLU A N 1
ATOM 1365 C CA . GLU A 1 166 ? 9.843 -12.436 12.620 1.00 47.50 166 GLU A CA 1
ATOM 1366 C C . GLU A 1 166 ? 9.214 -11.534 13.705 1.00 47.50 166 GLU A C 1
ATOM 1368 O O . GLU A 1 166 ? 9.768 -11.374 14.794 1.00 47.50 166 GLU A O 1
ATOM 1373 N N . ILE A 1 167 ? 8.025 -10.974 13.449 1.00 45.84 167 ILE A N 1
ATOM 1374 C CA . ILE A 1 167 ? 7.285 -10.148 14.421 1.00 45.84 167 ILE A CA 1
ATOM 1375 C C . ILE A 1 167 ? 6.735 -10.996 15.585 1.00 45.84 167 ILE A C 1
ATOM 1377 O O . ILE A 1 167 ? 6.746 -10.551 16.735 1.00 45.84 167 ILE A O 1
ATOM 1381 N N . ASN A 1 168 ? 6.273 -12.219 15.322 1.00 47.78 168 ASN A N 1
ATOM 1382 C CA . ASN A 1 168 ? 5.738 -13.116 16.349 1.00 47.78 168 ASN A CA 1
ATOM 1383 C C . ASN A 1 168 ? 6.835 -13.732 17.229 1.00 47.78 168 ASN A C 1
ATOM 1385 O O . ASN A 1 168 ? 6.647 -13.830 18.443 1.00 47.78 168 ASN A O 1
ATOM 1389 N N . GLU A 1 169 ? 7.994 -14.078 16.664 1.00 47.53 169 GLU A N 1
ATOM 1390 C CA . GLU A 1 169 ? 9.158 -14.529 17.436 1.00 47.53 169 GLU A CA 1
ATOM 1391 C C . GLU A 1 169 ? 9.643 -13.435 18.401 1.00 47.53 169 GLU A C 1
ATOM 1393 O O . GLU A 1 169 ? 9.846 -13.707 19.587 1.00 47.53 169 GLU A O 1
ATOM 1398 N N . LEU A 1 170 ? 9.710 -12.176 17.957 1.00 37.16 170 LEU A N 1
ATOM 1399 C CA . LEU A 1 170 ? 10.068 -11.029 18.806 1.00 37.16 170 LEU A CA 1
ATOM 1400 C C . LEU A 1 170 ? 9.080 -10.791 19.966 1.00 37.16 170 LEU A C 1
ATOM 1402 O O . LEU A 1 170 ? 9.499 -10.485 21.086 1.00 37.16 170 LEU A O 1
ATOM 1406 N N . ASN A 1 171 ? 7.777 -10.972 19.729 1.00 39.47 171 ASN A N 1
ATOM 1407 C CA . ASN A 1 171 ? 6.744 -10.841 20.765 1.00 39.47 171 ASN A CA 1
ATOM 1408 C C . ASN A 1 171 ? 6.738 -12.024 21.754 1.00 39.47 171 ASN A C 1
ATOM 1410 O O . ASN A 1 171 ? 6.414 -11.855 22.928 1.00 39.47 171 ASN A O 1
ATOM 1414 N N . SER A 1 172 ? 7.131 -13.222 21.313 1.00 39.62 172 SER A N 1
ATOM 1415 C CA . SER A 1 172 ? 7.245 -14.402 22.185 1.00 39.62 172 SER A CA 1
ATOM 1416 C C . SER A 1 172 ? 8.433 -14.331 23.156 1.00 39.62 172 SER A C 1
ATOM 1418 O O . SER A 1 172 ? 8.374 -14.890 24.247 1.00 39.62 172 SER A O 1
ATOM 1420 N N . LEU A 1 173 ? 9.480 -13.580 22.798 1.00 42.22 173 LEU A N 1
ATOM 1421 C CA . LEU A 1 173 ? 10.669 -13.342 23.625 1.00 42.22 173 LEU A CA 1
ATOM 1422 C C . LEU A 1 173 ? 10.480 -12.226 24.670 1.00 42.22 173 LEU A C 1
ATOM 1424 O O . LEU A 1 173 ? 11.338 -12.045 25.532 1.00 42.22 173 LEU A O 1
ATOM 1428 N N . SER A 1 174 ? 9.378 -11.470 24.600 1.00 36.66 174 SER A N 1
ATOM 1429 C CA . SER A 1 174 ? 9.080 -10.329 25.481 1.00 36.66 174 SER A CA 1
ATOM 1430 C C . SER A 1 174 ? 7.990 -10.603 26.532 1.00 36.66 174 SER A C 1
ATOM 1432 O O . SER A 1 174 ? 7.737 -9.742 27.374 1.00 36.66 174 SER A O 1
ATOM 1434 N N . ASN A 1 175 ? 7.420 -11.814 26.567 1.00 38.47 175 ASN A N 1
ATOM 1435 C CA . ASN A 1 175 ? 6.656 -12.313 27.714 1.00 38.47 175 ASN A CA 1
ATOM 1436 C C . ASN A 1 175 ? 7.581 -13.130 28.633 1.00 38.47 175 ASN A C 1
ATOM 1438 O O . ASN A 1 175 ? 7.990 -14.228 28.247 1.00 38.47 175 ASN A O 1
ATOM 1442 N N . PRO A 1 176 ? 7.917 -12.655 29.847 1.00 39.41 176 PRO A N 1
ATOM 1443 C CA . PRO A 1 176 ? 8.566 -13.517 30.817 1.00 39.41 176 PRO A CA 1
ATOM 1444 C C . PRO A 1 176 ? 7.569 -14.606 31.225 1.00 39.41 176 PRO A C 1
ATOM 1446 O O . PRO A 1 176 ? 6.422 -14.323 31.567 1.00 39.41 176 PRO A O 1
ATOM 1449 N N . ILE A 1 177 ? 8.016 -15.858 31.157 1.00 42.41 177 ILE A N 1
ATOM 1450 C CA . ILE A 1 177 ? 7.314 -17.008 31.727 1.00 42.41 177 ILE A CA 1
ATOM 1451 C C . ILE A 1 177 ? 7.065 -16.692 33.212 1.00 42.41 177 ILE A C 1
ATOM 1453 O O . ILE A 1 177 ? 8.025 -16.472 33.953 1.00 42.41 177 ILE A O 1
ATOM 1457 N N . HIS A 1 178 ? 5.791 -16.608 33.605 1.00 34.28 178 HIS A N 1
ATOM 1458 C CA . HIS A 1 178 ? 5.363 -16.561 35.005 1.00 34.28 178 HIS A CA 1
ATOM 1459 C C . HIS A 1 178 ? 5.425 -17.950 35.638 1.00 34.28 178 HIS A C 1
ATOM 1461 O O . HIS A 1 178 ? 5.030 -18.922 34.954 1.00 34.28 178 HIS A O 1
#

Sequence (178 aa):
MSNFDLFARSVVEDMTKTEYEYISSTIEEKLDLNGFLIHRIYFYQKSSLYKEALNNFCRGGEGSDISATQFNQLALHFRSERWKIFYEFGLWCVNTYKDNPHYFHEKAGVEFVCKAIGCLTASDSPIKLTAQEKNYATFRLILNVYNMSPKMADYTVARFLRMMEEINELNSLSNPIH

Foldseek 3Di:
DALLVVLLCVLPVPDDPVRLVVLVVVLCVLLVVPDLPPCCPDPLCPDPLVVQLVVLCVVDDPSLVVSLVSLVVSLVVVVLCSLSSLLSLLLVLLVVCQVPVDVSSLVSSLVSLLVNLCLLPDPPRSDPDDPSSSSSSNSVSLVSQVVSDVVSSNVSSVVNVVVVVVVVVVVVVPDDDD

pLDDT: mean 70.71, std 13.58, range [34.28, 91.44]

Radius of gyration: 16.56 Å; chains: 1; bounding box: 39×44×53 Å